Protein AF-R5X5D1-F1 (afdb_monomer)

Radius of gyration: 12.67 Å; Cα contacts (8 Å, |Δi|>4): 17; chains: 1; bounding box: 27×27×33 Å

Foldseek 3Di:
DDDDDDPVNVLVVVCVVCVPVDDSVRSSVVVVVVVVVCVVVVNDDDPDPPPD

Sequence (52 aa):
MMTEVSIEEMVEFIYDRCADDLTEEQIEMVLELQQEFLDSKGLIELEEDDLY

Organism: NCBI:txid1263063

Structure (mmCIF, N/CA/C/O backbone):
data_AF-R5X5D1-F1
#
_entry.id   AF-R5X5D1-F1
#
loop_
_atom_site.group_PDB
_atom_site.id
_atom_site.type_symbol
_atom_site.label_atom_id
_atom_site.label_alt_id
_atom_site.label_comp_id
_atom_site.label_asym_id
_atom_site.label_entity_id
_atom_site.label_seq_id
_atom_site.pdbx_PDB_ins_code
_atom_site.Cartn_x
_atom_site.Cartn_y
_atom_site.Cartn_z
_atom_site.occupancy
_atom_site.B_iso_or_equiv
_atom_site.auth_seq_id
_atom_site.auth_comp_id
_atom_site.auth_asym_id
_atom_site.auth_atom_id
_atom_site.pdbx_PDB_model_num
ATOM 1 N N . MET A 1 1 ? -20.707 -1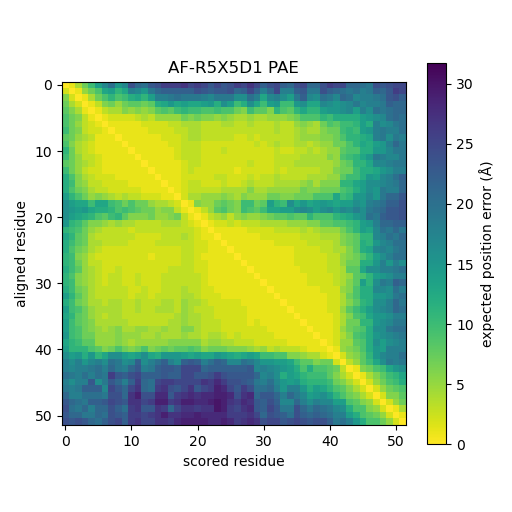1.973 3.477 1.00 40.62 1 MET A N 1
ATOM 2 C CA . MET A 1 1 ? -19.345 -12.527 3.537 1.00 40.62 1 MET A CA 1
ATOM 3 C C . MET A 1 1 ? -18.448 -11.390 3.112 1.00 40.62 1 MET A C 1
ATOM 5 O O . MET A 1 1 ? -18.644 -10.914 2.000 1.00 40.62 1 MET A O 1
ATOM 9 N N . MET A 1 2 ? -17.629 -10.861 4.019 1.00 44.41 2 MET A N 1
ATOM 10 C CA . MET A 1 2 ? -16.553 -9.961 3.610 1.00 44.41 2 MET A CA 1
ATOM 11 C C . MET A 1 2 ? -15.471 -10.845 2.999 1.00 44.41 2 MET A C 1
ATOM 13 O O . MET A 1 2 ? -15.192 -11.923 3.514 1.00 44.41 2 MET A O 1
ATOM 17 N N . THR A 1 3 ? -15.011 -10.466 1.817 1.00 54.97 3 THR A N 1
ATOM 18 C CA . THR A 1 3 ? -13.870 -11.104 1.173 1.00 54.97 3 THR A CA 1
ATOM 19 C C . THR A 1 3 ? -12.662 -10.342 1.685 1.00 54.97 3 THR A C 1
ATOM 21 O O . THR A 1 3 ? -12.529 -9.163 1.369 1.00 54.97 3 THR A O 1
ATOM 24 N N . GLU A 1 4 ? -11.862 -10.974 2.536 1.00 60.28 4 GLU A N 1
ATOM 25 C CA . GLU A 1 4 ? -10.539 -10.468 2.899 1.00 60.28 4 GLU A CA 1
ATOM 26 C C . GLU A 1 4 ? -9.662 -10.537 1.648 1.00 60.28 4 GLU A C 1
ATOM 28 O O . GLU A 1 4 ? -9.665 -11.543 0.937 1.00 60.28 4 GLU A O 1
ATOM 33 N N . VAL A 1 5 ? -8.997 -9.430 1.332 1.00 69.88 5 VAL A N 1
ATOM 34 C CA . VAL A 1 5 ? -8.036 -9.323 0.231 1.00 69.88 5 VAL A CA 1
ATOM 35 C C . VAL A 1 5 ? -6.712 -8.966 0.879 1.00 69.88 5 VAL A C 1
ATOM 37 O O . VAL A 1 5 ? -6.664 -8.009 1.656 1.00 69.88 5 VAL A O 1
ATOM 40 N N . SER A 1 6 ? -5.658 -9.732 0.603 1.00 81.81 6 SER A N 1
ATOM 41 C CA . SER A 1 6 ? -4.354 -9.453 1.205 1.00 81.81 6 SER A CA 1
ATOM 42 C C . SER A 1 6 ? -3.680 -8.252 0.535 1.00 81.81 6 SER A C 1
ATOM 44 O O . SER A 1 6 ? -3.919 -7.950 -0.638 1.00 81.81 6 SER A O 1
ATOM 46 N N . ILE A 1 7 ? -2.798 -7.569 1.273 1.00 80.25 7 ILE A N 1
ATOM 47 C CA . ILE A 1 7 ? -1.963 -6.496 0.708 1.00 80.25 7 ILE A CA 1
ATOM 48 C C . ILE A 1 7 ? -1.129 -7.038 -0.462 1.00 80.25 7 ILE A C 1
ATOM 50 O O . ILE A 1 7 ? -1.040 -6.380 -1.493 1.00 80.25 7 ILE A O 1
ATOM 54 N N . GLU A 1 8 ? -0.598 -8.258 -0.346 1.00 82.94 8 GLU A N 1
ATOM 55 C CA . GLU A 1 8 ? 0.171 -8.921 -1.409 1.00 82.94 8 GLU A CA 1
ATOM 56 C C . GLU A 1 8 ? -0.654 -9.087 -2.697 1.00 82.94 8 GLU A C 1
ATOM 5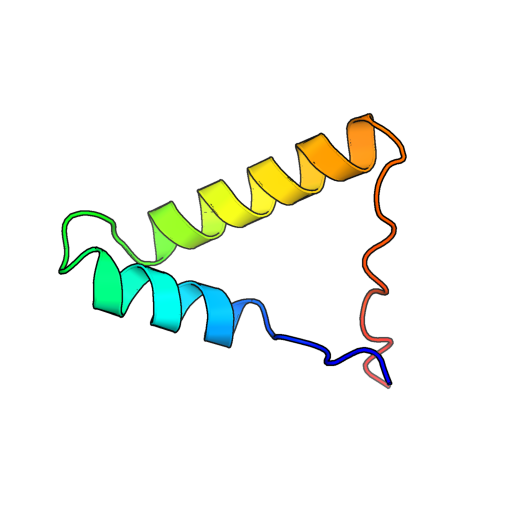8 O O . GLU A 1 8 ? -0.199 -8.701 -3.773 1.00 82.94 8 GLU A O 1
ATOM 63 N N . GLU A 1 9 ? -1.904 -9.558 -2.599 1.00 85.56 9 GLU A N 1
ATOM 64 C CA . GLU A 1 9 ? -2.804 -9.684 -3.755 1.00 85.56 9 GLU A CA 1
ATOM 65 C C . GLU A 1 9 ? -3.105 -8.322 -4.400 1.00 85.56 9 GLU A C 1
ATOM 67 O O . GLU A 1 9 ? -3.241 -8.218 -5.624 1.00 85.56 9 GLU A O 1
ATOM 72 N N . MET A 1 10 ? -3.204 -7.258 -3.596 1.00 86.12 10 MET A N 1
ATOM 73 C CA . MET A 1 10 ? -3.396 -5.896 -4.102 1.00 86.12 10 MET A CA 1
ATOM 74 C C . MET A 1 10 ? -2.148 -5.364 -4.808 1.00 86.12 10 MET A C 1
ATOM 76 O O . MET A 1 10 ? -2.277 -4.736 -5.863 1.00 86.12 10 MET A O 1
ATOM 80 N N . VAL A 1 11 ? -0.960 -5.615 -4.254 1.00 87.19 11 VAL A N 1
ATOM 81 C CA . VAL A 1 11 ? 0.319 -5.202 -4.843 1.00 87.19 11 VAL A CA 1
ATOM 82 C C . VAL A 1 11 ? 0.516 -5.883 -6.192 1.00 87.19 11 VAL A C 1
ATOM 84 O O . VAL A 1 11 ? 0.692 -5.180 -7.188 1.00 87.19 11 VAL A O 1
ATOM 87 N N . GLU A 1 12 ? 0.380 -7.211 -6.260 1.00 88.62 12 GLU A N 1
ATOM 88 C CA . GLU A 1 12 ? 0.497 -7.970 -7.514 1.00 88.62 12 GLU A CA 1
ATOM 89 C C . GLU A 1 12 ? -0.504 -7.471 -8.566 1.00 88.62 12 GLU A C 1
ATOM 91 O O . GLU A 1 12 ? -0.142 -7.196 -9.710 1.00 88.62 12 GLU A O 1
ATOM 96 N N . PHE A 1 13 ? -1.767 -7.260 -8.177 1.00 90.12 13 PHE A N 1
ATOM 97 C CA . PHE A 1 13 ? -2.809 -6.789 -9.090 1.00 90.12 13 PHE A CA 1
ATOM 98 C C . PHE A 1 13 ? -2.507 -5.414 -9.705 1.00 90.12 13 PHE A C 1
ATOM 100 O O . PHE A 1 13 ? -2.831 -5.172 -10.878 1.00 90.12 13 PHE A O 1
ATOM 107 N N . ILE A 1 14 ? -1.965 -4.490 -8.904 1.00 88.81 14 ILE A N 1
ATOM 108 C CA . ILE A 1 14 ? -1.605 -3.139 -9.347 1.00 88.81 14 ILE A CA 1
ATOM 109 C C . ILE A 1 14 ? -0.342 -3.204 -10.202 1.00 88.81 14 ILE A C 1
ATOM 111 O O . ILE A 1 14 ? -0.330 -2.617 -11.285 1.00 88.81 14 ILE A O 1
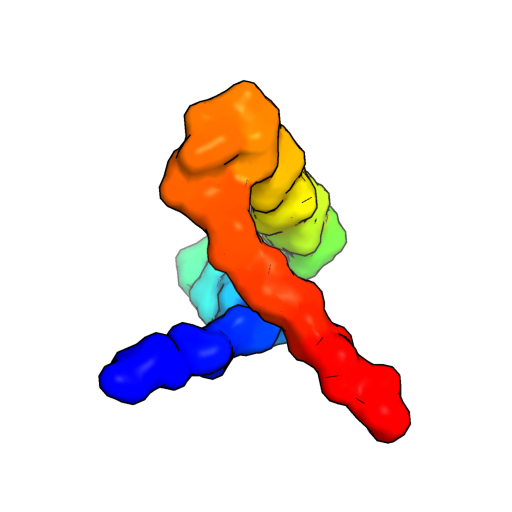ATOM 115 N N . TYR A 1 15 ? 0.676 -3.944 -9.764 1.00 88.75 15 TYR A N 1
ATOM 116 C CA . TYR A 1 15 ? 1.937 -4.102 -10.484 1.00 88.75 15 TYR A CA 1
ATOM 117 C C . TYR A 1 15 ? 1.704 -4.664 -11.895 1.00 88.75 15 TYR A C 1
ATOM 119 O O . TYR A 1 15 ? 2.106 -4.043 -12.884 1.00 88.75 15 TYR A O 1
ATOM 127 N N . ASP A 1 16 ? 0.906 -5.731 -12.012 1.00 89.94 16 ASP A N 1
ATOM 128 C CA . ASP A 1 16 ? 0.521 -6.348 -13.289 1.00 89.94 16 ASP A CA 1
ATOM 129 C C . ASP A 1 16 ? -0.181 -5.373 -14.252 1.00 89.94 16 ASP A C 1
ATOM 131 O O . ASP A 1 16 ? -0.048 -5.476 -15.474 1.00 89.94 16 ASP A O 1
ATOM 135 N N . ARG A 1 17 ? -0.964 -4.421 -13.725 1.00 90.81 17 ARG A N 1
ATOM 136 C CA . ARG A 1 17 ? -1.711 -3.439 -14.534 1.00 90.81 17 ARG A CA 1
ATOM 137 C C . ARG A 1 17 ? -0.923 -2.183 -14.859 1.00 90.81 17 ARG A C 1
ATOM 139 O O . ARG A 1 17 ? -1.220 -1.546 -15.871 1.00 90.81 17 ARG A O 1
ATOM 146 N N . CYS A 1 18 ? 0.023 -1.817 -14.006 1.00 88.19 18 CYS A N 1
ATOM 147 C CA . CYS A 1 18 ? 0.880 -0.653 -14.182 1.00 88.19 18 CYS A CA 1
ATOM 148 C C . CYS A 1 18 ? 2.146 -0.969 -14.987 1.00 88.19 18 CYS A C 1
ATOM 150 O O . CYS A 1 18 ? 2.829 -0.032 -15.377 1.00 88.19 18 CYS A O 1
ATOM 152 N N . ALA A 1 19 ? 2.413 -2.243 -15.302 1.00 72.94 19 A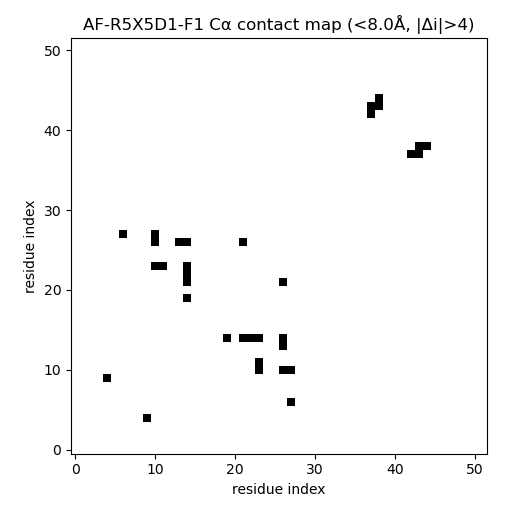LA A N 1
ATOM 153 C CA . ALA A 1 19 ? 3.408 -2.674 -16.288 1.00 72.94 19 ALA A CA 1
ATOM 154 C C . ALA A 1 19 ? 4.773 -1.972 -16.129 1.00 72.94 19 ALA A C 1
ATOM 156 O O . ALA A 1 19 ? 5.271 -1.351 -17.067 1.00 72.94 19 ALA A O 1
ATOM 157 N N . ASP A 1 20 ? 5.352 -2.070 -14.928 1.00 72.06 20 ASP A N 1
ATOM 158 C CA . ASP A 1 20 ? 6.641 -1.483 -14.525 1.00 7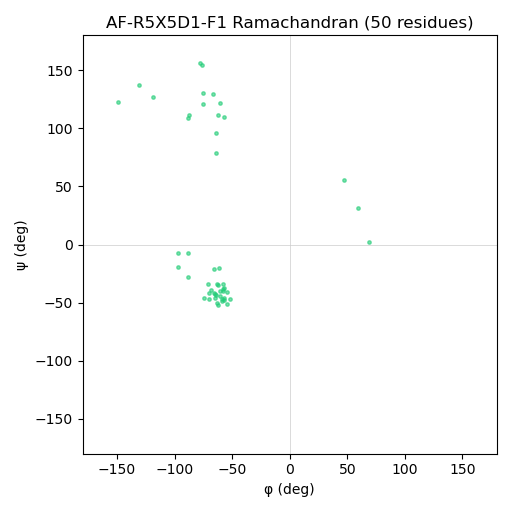2.06 20 ASP A CA 1
ATOM 159 C C . ASP A 1 20 ? 6.694 0.058 -14.414 1.00 72.06 20 ASP A C 1
ATOM 161 O O . ASP A 1 20 ? 7.743 0.602 -14.061 1.00 72.06 20 ASP A O 1
ATOM 165 N N . ASP A 1 21 ? 5.593 0.789 -14.641 1.00 84.44 21 ASP A N 1
ATOM 166 C CA . ASP A 1 21 ? 5.541 2.243 -14.377 1.00 84.44 21 ASP A CA 1
ATOM 167 C C . ASP A 1 21 ? 5.661 2.567 -12.875 1.00 84.44 21 ASP A C 1
ATOM 169 O O . ASP A 1 21 ? 6.012 3.689 -12.496 1.00 84.44 21 ASP A O 1
ATOM 173 N N . LEU A 1 22 ? 5.358 1.586 -12.022 1.00 85.50 22 LEU A N 1
ATOM 174 C CA . LEU A 1 22 ? 5.475 1.644 -10.570 1.00 85.50 22 LEU A CA 1
ATOM 175 C C . LEU A 1 22 ? 6.215 0.401 -10.080 1.00 85.50 22 LEU A C 1
ATOM 177 O O . LEU A 1 22 ? 5.924 -0.706 -10.529 1.00 85.50 22 LEU A O 1
ATOM 181 N N . THR A 1 23 ? 7.143 0.573 -9.142 1.00 89.44 23 THR A N 1
ATOM 182 C CA . THR A 1 23 ? 7.759 -0.558 -8.434 1.00 89.44 23 THR A CA 1
ATOM 183 C C . THR A 1 23 ? 6.814 -1.101 -7.363 1.00 89.44 23 THR A C 1
ATOM 185 O O . THR A 1 23 ? 5.970 -0.364 -6.853 1.00 89.44 23 THR A O 1
ATOM 188 N N . GLU A 1 24 ? 6.983 -2.366 -6.971 1.00 85.94 24 GLU A N 1
ATOM 189 C CA . GLU A 1 24 ? 6.247 -2.965 -5.843 1.00 85.94 24 GLU A CA 1
ATOM 190 C C . GLU A 1 24 ? 6.359 -2.098 -4.573 1.00 85.94 24 GLU A C 1
ATOM 192 O O . GLU A 1 24 ? 5.339 -1.714 -4.010 1.00 85.94 24 GLU A O 1
ATOM 197 N N . GLU A 1 25 ? 7.570 -1.639 -4.220 1.00 88.38 25 GLU A N 1
ATOM 198 C CA . GLU A 1 25 ? 7.801 -0.724 -3.082 1.00 88.38 25 GLU A CA 1
ATOM 199 C C . GLU A 1 25 ? 6.989 0.588 -3.179 1.00 88.38 25 GLU A C 1
ATOM 201 O O . GLU A 1 25 ? 6.512 1.124 -2.178 1.00 88.38 25 GLU A O 1
ATOM 206 N N . GLN A 1 26 ? 6.825 1.144 -4.387 1.00 91.44 26 GLN A N 1
ATOM 207 C CA . GLN A 1 26 ? 6.023 2.356 -4.587 1.00 91.44 26 GLN A CA 1
ATOM 208 C C . GLN A 1 26 ? 4.530 2.084 -4.410 1.00 91.44 26 GLN A C 1
ATOM 210 O O . GLN A 1 26 ? 3.805 2.961 -3.938 1.00 91.44 26 GLN A O 1
ATOM 215 N N . ILE A 1 27 ? 4.070 0.895 -4.797 1.00 90.56 27 ILE A N 1
ATOM 216 C CA . ILE A 1 27 ? 2.680 0.469 -4.642 1.00 90.56 27 ILE A CA 1
ATOM 217 C C . ILE A 1 27 ? 2.372 0.248 -3.159 1.00 90.56 27 ILE A C 1
ATOM 219 O O . ILE A 1 27 ? 1.384 0.797 -2.674 1.00 90.56 27 ILE A O 1
ATOM 223 N N . GLU A 1 28 ? 3.238 -0.456 -2.429 1.00 88.81 28 GLU A N 1
ATOM 224 C CA . GLU A 1 28 ? 3.121 -0.667 -0.978 1.00 88.81 28 GLU A CA 1
ATOM 225 C C . GLU A 1 28 ? 3.003 0.661 -0.225 1.00 88.81 28 GLU A C 1
ATOM 227 O O . GLU A 1 28 ? 2.032 0.885 0.496 1.00 88.81 28 GLU A O 1
ATOM 232 N N . MET A 1 29 ? 3.913 1.602 -0.490 1.00 91.62 29 MET A N 1
ATOM 233 C CA . MET A 1 29 ? 3.885 2.934 0.121 1.00 91.62 29 MET A CA 1
ATOM 234 C C . MET A 1 29 ? 2.569 3.682 -0.162 1.00 91.62 29 MET A C 1
ATOM 236 O O . MET A 1 29 ? 2.053 4.399 0.694 1.00 91.62 29 MET A O 1
ATOM 240 N N . VAL A 1 30 ? 2.009 3.555 -1.369 1.00 91.12 30 VAL A N 1
ATOM 241 C CA . VAL A 1 30 ? 0.721 4.184 -1.703 1.00 91.12 30 VAL A CA 1
ATOM 242 C C . VAL A 1 30 ? -0.427 3.533 -0.934 1.00 91.12 30 VAL A C 1
ATOM 244 O O . VAL A 1 30 ? -1.321 4.254 -0.490 1.00 91.12 30 VAL A O 1
ATOM 247 N N . LEU A 1 31 ? -0.416 2.210 -0.766 1.00 88.31 31 LEU A N 1
ATOM 248 C CA . LEU A 1 31 ? -1.432 1.486 -0.001 1.00 88.31 31 LEU A CA 1
ATOM 249 C C . LEU A 1 31 ? -1.385 1.855 1.489 1.00 88.31 31 LEU A C 1
ATOM 251 O O . LEU A 1 31 ? -2.431 2.137 2.071 1.00 88.31 31 LEU A O 1
ATOM 255 N N . GLU A 1 32 ? -0.194 1.970 2.079 1.00 87.81 32 GLU A N 1
ATOM 256 C CA . GLU A 1 32 ? -0.019 2.451 3.458 1.00 87.81 32 GLU A CA 1
ATOM 257 C C . GLU A 1 32 ? -0.580 3.870 3.639 1.00 87.81 32 GLU A C 1
ATOM 259 O O . GLU A 1 32 ? -1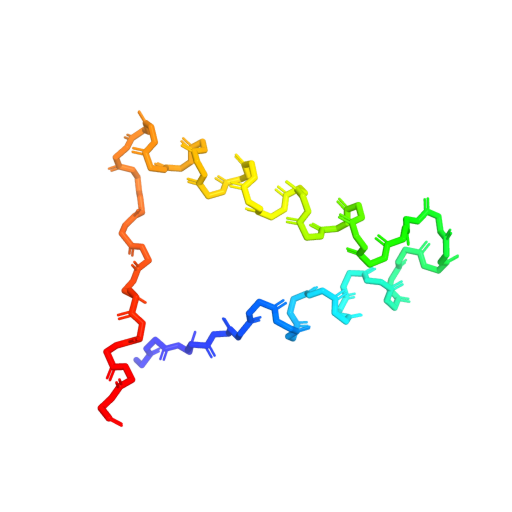.390 4.118 4.531 1.00 87.81 32 GLU A O 1
ATOM 264 N N . LEU A 1 33 ? -0.235 4.801 2.742 1.00 90.75 33 LEU A N 1
ATOM 265 C CA . LEU A 1 33 ? -0.748 6.177 2.787 1.00 90.75 33 LEU A CA 1
ATOM 266 C C . LEU A 1 33 ? -2.269 6.247 2.597 1.00 90.75 33 LEU A C 1
ATOM 268 O O . LEU A 1 33 ? -2.932 7.121 3.166 1.00 90.75 33 LEU A O 1
ATOM 272 N N . GLN A 1 34 ? -2.837 5.357 1.779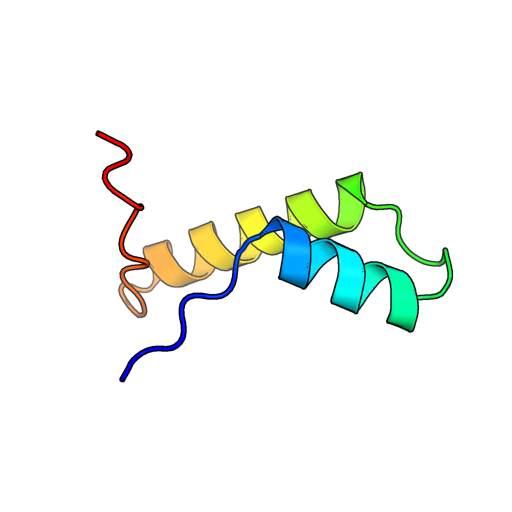 1.00 87.62 34 GLN A N 1
ATOM 273 C CA . GLN A 1 34 ? -4.287 5.230 1.640 1.00 87.62 34 GLN A CA 1
ATOM 274 C C . GLN A 1 34 ? -4.918 4.777 2.954 1.00 87.62 34 GLN A C 1
ATOM 276 O O . GLN A 1 34 ? -5.919 5.372 3.358 1.00 87.62 34 GLN A O 1
ATOM 281 N N . GLN A 1 35 ? -4.321 3.799 3.635 1.00 83.62 35 GLN A N 1
ATOM 282 C CA . GLN A 1 35 ? -4.812 3.323 4.922 1.00 83.62 35 GLN A CA 1
ATOM 283 C C . GLN A 1 35 ? -4.748 4.416 5.991 1.00 83.62 35 GLN A C 1
ATOM 285 O O . GLN A 1 35 ? -5.776 4.748 6.581 1.00 83.62 35 GLN A O 1
ATOM 290 N N . GLU A 1 36 ? -3.600 5.082 6.143 1.00 86.88 36 GLU A N 1
ATOM 291 C CA . GLU A 1 36 ? -3.442 6.210 7.069 1.00 86.88 36 GLU A CA 1
ATOM 292 C C . GLU A 1 36 ? -4.482 7.310 6.812 1.00 86.88 36 GLU A C 1
ATOM 294 O O . GLU A 1 36 ? -5.058 7.894 7.738 1.00 86.88 36 GLU A O 1
ATOM 299 N N . PHE A 1 37 ? -4.753 7.609 5.538 1.00 86.44 37 PHE A N 1
ATOM 300 C CA . PHE A 1 37 ? -5.772 8.581 5.174 1.00 86.44 37 PHE A CA 1
ATOM 301 C C . PHE A 1 37 ? -7.172 8.117 5.591 1.00 86.44 37 PHE A C 1
ATOM 303 O O . PHE A 1 37 ? -7.920 8.922 6.153 1.00 86.44 37 PHE A O 1
ATOM 310 N N . LEU A 1 38 ? -7.539 6.861 5.337 1.00 83.75 38 LEU A N 1
ATOM 311 C CA . LEU A 1 38 ? -8.851 6.303 5.679 1.00 83.75 38 LEU A CA 1
ATOM 312 C C . LEU A 1 38 ? -9.069 6.260 7.199 1.00 83.75 38 LEU A C 1
ATOM 314 O O . LEU A 1 38 ? -10.122 6.714 7.671 1.00 83.75 38 LEU A O 1
ATOM 318 N N . ASP A 1 39 ? -8.046 5.857 7.952 1.00 82.69 39 ASP A N 1
ATOM 319 C CA . ASP A 1 39 ? -8.022 5.868 9.417 1.00 82.69 39 ASP A CA 1
ATOM 320 C C . ASP A 1 39 ? -8.198 7.289 9.957 1.00 82.69 39 ASP A C 1
ATOM 322 O O . ASP A 1 39 ? -9.029 7.545 10.832 1.00 82.69 39 ASP A O 1
ATOM 326 N N . SER A 1 40 ? -7.503 8.269 9.363 1.00 83.31 40 SER A N 1
ATOM 327 C CA . SER A 1 40 ? -7.606 9.681 9.763 1.00 83.31 40 SER A CA 1
ATOM 328 C C . SER A 1 40 ? -9.011 10.272 9.593 1.00 83.31 40 SER A C 1
ATOM 330 O O . SER A 1 40 ? -9.335 11.307 10.186 1.00 83.31 40 SER A O 1
ATOM 332 N N . LYS A 1 41 ? -9.851 9.653 8.754 1.00 82.62 41 LYS A N 1
ATOM 333 C CA . LYS A 1 41 ? -11.244 10.057 8.528 1.00 82.62 41 LYS A CA 1
ATOM 334 C C . LYS A 1 41 ? -12.243 9.256 9.357 1.00 82.62 41 LYS A C 1
ATOM 336 O O . LYS A 1 41 ? -13.417 9.627 9.351 1.00 82.62 41 LYS A O 1
ATOM 341 N N . GLY A 1 42 ? -11.803 8.213 10.063 1.00 70.56 42 GLY A N 1
ATOM 342 C CA . GLY A 1 42 ? -12.679 7.287 10.781 1.00 70.56 42 GLY A CA 1
ATOM 343 C C . GLY A 1 42 ? -13.677 6.598 9.849 1.00 70.56 42 GLY A C 1
ATOM 344 O O . GLY A 1 42 ? -14.823 6.382 10.239 1.00 70.56 42 GLY A O 1
ATOM 345 N N . LEU A 1 43 ? -13.286 6.366 8.587 1.00 63.97 43 LEU A N 1
ATOM 346 C CA . LEU A 1 43 ? -14.186 5.858 7.548 1.00 63.97 43 LEU A CA 1
ATOM 347 C C . LEU A 1 43 ? -14.092 4.339 7.350 1.00 63.97 43 LEU A C 1
ATOM 349 O O . LEU A 1 43 ? -15.042 3.785 6.801 1.00 63.97 43 LEU A O 1
ATOM 353 N N . ILE A 1 44 ? -13.008 3.677 7.780 1.00 60.66 44 ILE A N 1
ATOM 354 C CA . ILE A 1 44 ? -12.797 2.225 7.640 1.00 60.66 44 ILE A CA 1
ATOM 355 C C . ILE A 1 44 ? -11.942 1.726 8.820 1.00 60.66 44 ILE A C 1
ATOM 357 O O . ILE A 1 44 ? -10.845 2.230 9.008 1.00 60.66 44 ILE A O 1
ATOM 361 N N . GLU A 1 45 ? -12.437 0.761 9.602 1.00 52.34 45 GLU A N 1
ATOM 362 C CA . GLU A 1 45 ? -11.580 -0.149 10.379 1.00 52.34 45 GLU A CA 1
ATOM 363 C C . GLU A 1 45 ? -11.246 -1.309 9.430 1.00 52.34 45 GLU A C 1
ATOM 365 O O . GLU A 1 45 ? -12.153 -2.038 9.023 1.00 52.34 45 GLU A O 1
ATOM 370 N N . LEU A 1 46 ? -9.988 -1.440 8.995 1.00 56.16 46 LEU A N 1
ATOM 371 C CA . LEU A 1 46 ? -9.523 -2.726 8.477 1.00 56.16 46 LEU A CA 1
ATOM 372 C C . LEU A 1 46 ? -9.312 -3.616 9.702 1.00 56.16 46 LEU A C 1
ATOM 374 O O . LEU A 1 46 ? -8.566 -3.236 10.601 1.00 56.16 46 LEU A O 1
ATOM 378 N N . GLU A 1 47 ? -10.011 -4.748 9.780 1.00 55.91 47 GLU A N 1
ATOM 379 C CA . GLU A 1 47 ? -9.713 -5.744 10.810 1.00 55.91 47 GLU A CA 1
ATOM 380 C C . GLU A 1 47 ? -8.276 -6.233 10.559 1.00 55.91 47 GLU A C 1
ATOM 382 O O . GLU A 1 47 ? -7.993 -6.832 9.521 1.00 55.91 47 GLU A O 1
ATOM 387 N N . GLU A 1 48 ? -7.348 -5.892 11.462 1.00 54.31 48 GLU A N 1
ATOM 388 C CA . GLU A 1 48 ? -6.036 -6.537 11.515 1.00 54.31 48 GLU A CA 1
ATOM 389 C C . GLU A 1 48 ? -6.289 -8.025 11.772 1.00 54.31 48 GLU A C 1
ATOM 391 O O . GLU A 1 48 ? -6.938 -8.380 12.757 1.00 54.31 48 GLU A O 1
ATOM 396 N N . ASP A 1 49 ? -5.813 -8.891 10.879 1.00 57.62 49 ASP A N 1
ATOM 397 C CA . ASP A 1 49 ? -5.844 -10.332 11.104 1.00 57.62 49 ASP A CA 1
ATOM 398 C C . ASP A 1 49 ? -5.101 -10.627 12.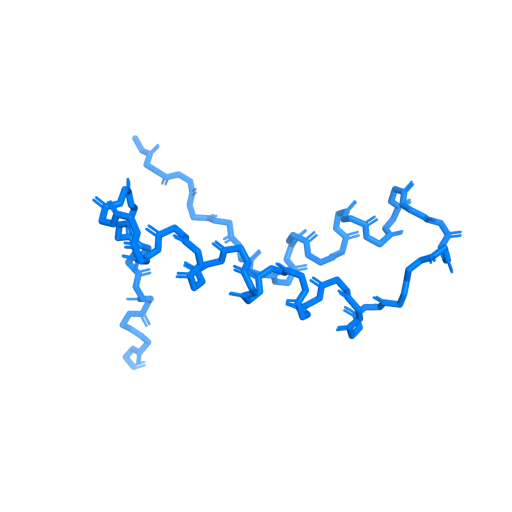419 1.00 57.62 49 ASP A C 1
ATOM 400 O O . ASP A 1 49 ? -3.875 -10.496 12.502 1.00 57.62 49 ASP A O 1
ATOM 404 N N . ASP A 1 50 ? -5.844 -11.024 13.457 1.00 54.81 50 ASP A N 1
ATOM 405 C CA . ASP A 1 50 ? -5.308 -11.646 14.668 1.00 54.81 50 ASP A CA 1
ATOM 406 C C . ASP A 1 50 ? -4.666 -12.992 14.262 1.00 54.81 50 ASP A C 1
ATOM 408 O O . ASP A 1 50 ? -5.244 -14.075 14.407 1.00 54.81 50 ASP A O 1
ATOM 412 N N . LEU A 1 51 ? -3.452 -12.928 13.708 1.00 50.44 51 LEU A N 1
ATOM 413 C CA . LEU A 1 51 ? -2.576 -14.070 13.461 1.00 50.44 51 LEU A CA 1
ATOM 414 C C . LEU A 1 51 ? -2.192 -14.695 14.815 1.00 50.44 51 LEU A C 1
ATOM 416 O O . LEU A 1 51 ? -1.275 -14.234 15.497 1.00 50.44 51 LEU A O 1
ATOM 420 N N . TYR A 1 52 ? -2.936 -15.738 15.195 1.00 52.00 52 TYR A N 1
ATOM 421 C CA . TYR A 1 52 ? -2.670 -16.631 16.333 1.00 52.00 52 TYR A CA 1
ATOM 422 C C . TYR A 1 52 ? -1.376 -17.444 16.190 1.00 52.00 52 TYR A C 1
ATOM 424 O O . TYR A 1 52 ? -1.117 -17.988 15.091 1.00 52.00 52 TYR A O 1
#

pLDDT: mean 77.0, std 14.99, range [40.62, 91.62]

Mean predicted aligned error: 9.29 Å

Solvent-accessible surface area (backbone atoms only — not comparable to full-atom values): 3399 Å² total; per-residue (Å²): 132,86,80,89,75,55,71,65,63,52,42,53,58,49,38,71,74,47,69,73,80,48,53,67,73,58,46,49,55,50,53,53,53,49,47,56,51,36,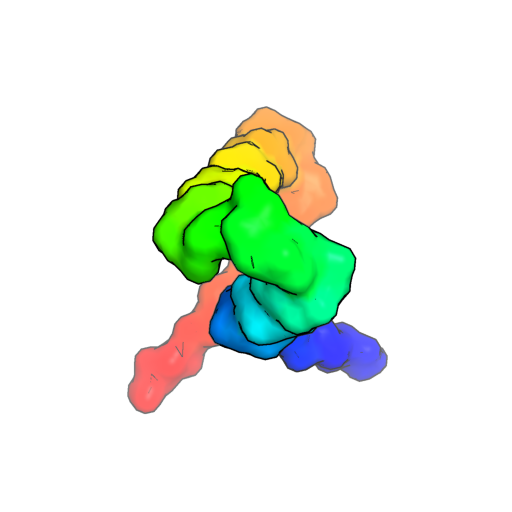48,76,66,72,74,54,85,76,82,76,80,82,82,125

Secondary structure (DSSP, 8-state):
------HHHHHHHHHHHHTTSS-HHHHHHHHHHHHHHHHHTT----------